Protein AF-A0A645EK12-F1 (afdb_monomer_lite)

Radius of gyration: 18.4 Å; chains: 1; bounding box: 42×26×56 Å

InterPro domains:
  IPR036086 ParB/Sulfiredoxin superfamily [SSF110849] (2-52)

Sequence (68 aa):
MSIAQRGIIIPIKVMINDEGIYCVDGHKRCSACQILEETENREIEVNCMITNDFSKSGSTYWGARNHH

Secondary structure (DSSP, 8-state):
--HHHH--SSPEEEEEETTEEEEEE-HHHHHHHHHHHHHHTS-----EEEE--GGGS-TTTTS-----

pLDDT: mean 79.65, std 16.76, range [41.66, 94.19]

Organism: NCBI:txid1076179

Structure (mmCIF, N/CA/C/O backbone):
data_AF-A0A645EK12-F1
#
_entry.id   AF-A0A645EK12-F1
#
loop_
_atom_site.group_PDB
_atom_site.id
_atom_site.type_symbol
_atom_site.label_atom_id
_atom_site.label_alt_id
_atom_site.label_comp_id
_atom_site.label_asym_id
_atom_site.label_entity_id
_atom_site.label_seq_id
_atom_site.pdbx_PDB_ins_code
_atom_site.Cartn_x
_atom_site.Cartn_y
_atom_site.Cartn_z
_atom_site.occupancy
_atom_site.B_iso_or_equiv
_atom_site.auth_seq_id
_atom_site.auth_comp_id
_atom_site.auth_asym_id
_atom_site.auth_atom_id
_atom_site.pdbx_PDB_model_num
ATOM 1 N N . MET A 1 1 ? -10.048 12.770 3.960 1.00 54.72 1 MET A N 1
ATOM 2 C CA . MET A 1 1 ? -10.747 11.481 3.730 1.00 54.72 1 MET A CA 1
ATOM 3 C C . MET A 1 1 ? -9.876 10.361 4.280 1.00 54.72 1 MET A C 1
ATOM 5 O O . MET A 1 1 ? -8.665 10.484 4.138 1.00 54.72 1 MET A O 1
ATOM 9 N N . SER A 1 2 ? -10.445 9.321 4.903 1.00 74.88 2 SER A N 1
ATOM 10 C CA . SER A 1 2 ? -9.688 8.185 5.464 1.00 74.88 2 SER A CA 1
ATOM 11 C C . SER A 1 2 ? -9.809 6.919 4.606 1.00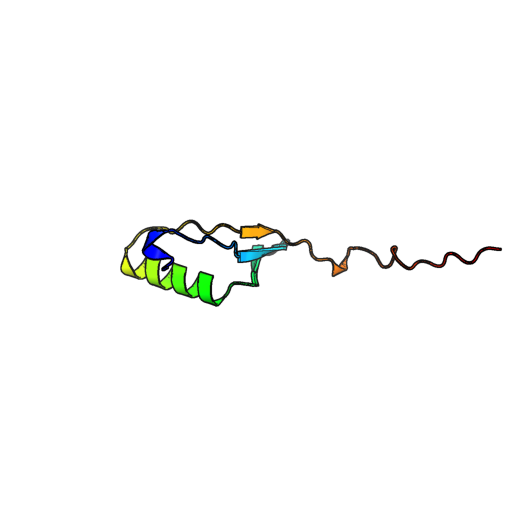 74.88 2 SER A C 1
ATOM 13 O O . SER A 1 2 ? -10.797 6.744 3.891 1.00 74.88 2 SER A O 1
ATOM 15 N N . ILE A 1 3 ? -8.815 6.030 4.713 1.00 79.25 3 ILE A N 1
ATOM 16 C CA . ILE A 1 3 ? -8.805 4.710 4.058 1.00 79.25 3 ILE A CA 1
ATOM 17 C C . ILE A 1 3 ? -9.986 3.857 4.546 1.00 79.25 3 ILE A C 1
ATOM 19 O O . ILE A 1 3 ? -10.648 3.227 3.734 1.00 79.25 3 ILE A O 1
ATOM 23 N N . ALA A 1 4 ? -10.342 3.926 5.833 1.00 81.06 4 ALA A N 1
ATOM 24 C CA . ALA A 1 4 ? -11.472 3.182 6.398 1.00 81.06 4 ALA A CA 1
ATOM 25 C C . ALA A 1 4 ? -12.816 3.458 5.691 1.00 81.06 4 ALA A C 1
ATOM 27 O O . ALA A 1 4 ? -13.630 2.558 5.522 1.00 81.06 4 ALA A O 1
ATOM 28 N N . GLN A 1 5 ? -13.049 4.700 5.247 1.00 82.94 5 GLN A N 1
ATOM 29 C CA . GLN A 1 5 ? -14.327 5.093 4.638 1.00 82.94 5 GLN A CA 1
ATOM 30 C C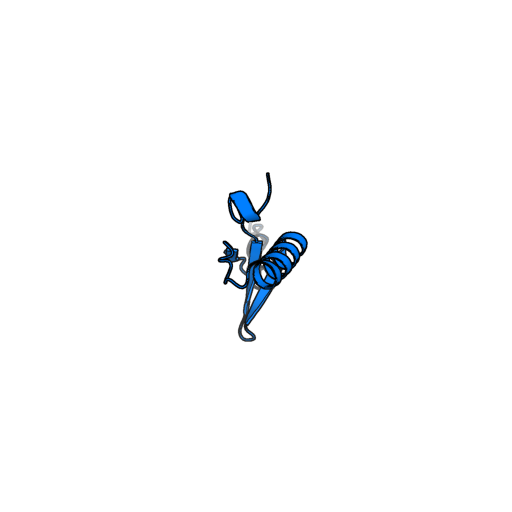 . GLN A 1 5 ? -14.424 4.811 3.136 1.00 82.94 5 GLN A C 1
ATOM 32 O O . GLN A 1 5 ? -15.529 4.680 2.618 1.00 82.94 5 GLN A O 1
ATOM 37 N N . ARG A 1 6 ? -13.302 4.841 2.409 1.00 81.50 6 ARG A N 1
ATOM 38 C CA . ARG A 1 6 ? -13.294 4.839 0.931 1.00 81.50 6 ARG A CA 1
ATOM 39 C C . ARG A 1 6 ? -12.325 3.832 0.313 1.00 81.50 6 ARG A C 1
ATOM 41 O O . ARG A 1 6 ? -12.229 3.767 -0.907 1.00 81.50 6 ARG A O 1
ATOM 48 N N . GLY A 1 7 ? -11.594 3.087 1.135 1.00 80.44 7 GLY A N 1
ATOM 49 C CA . GLY A 1 7 ? -10.479 2.261 0.697 1.00 80.44 7 GLY A CA 1
ATOM 50 C C . GLY A 1 7 ? -9.283 3.083 0.212 1.00 80.44 7 GLY A C 1
ATOM 51 O O . GLY A 1 7 ? -9.195 4.307 0.388 1.00 80.44 7 GLY A O 1
ATOM 52 N N . ILE A 1 8 ? -8.331 2.389 -0.406 1.00 83.75 8 ILE A N 1
ATOM 53 C CA . ILE A 1 8 ? -7.174 3.008 -1.050 1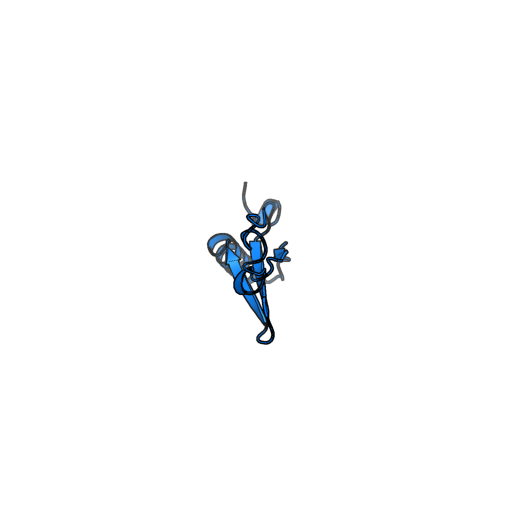.00 83.75 8 ILE A CA 1
ATOM 54 C C . ILE A 1 8 ? -7.585 3.563 -2.420 1.00 83.75 8 ILE A C 1
ATOM 56 O O . ILE A 1 8 ? -7.795 2.822 -3.377 1.00 83.75 8 ILE A O 1
ATOM 60 N N . ILE A 1 9 ? -7.646 4.896 -2.514 1.00 85.56 9 ILE A N 1
ATOM 61 C CA . ILE A 1 9 ? -7.949 5.622 -3.761 1.00 85.56 9 ILE A CA 1
ATOM 62 C C . ILE A 1 9 ? -6.719 5.696 -4.675 1.00 85.56 9 ILE A C 1
ATOM 64 O O . ILE A 1 9 ? -6.832 5.585 -5.891 1.00 85.56 9 ILE A O 1
ATOM 6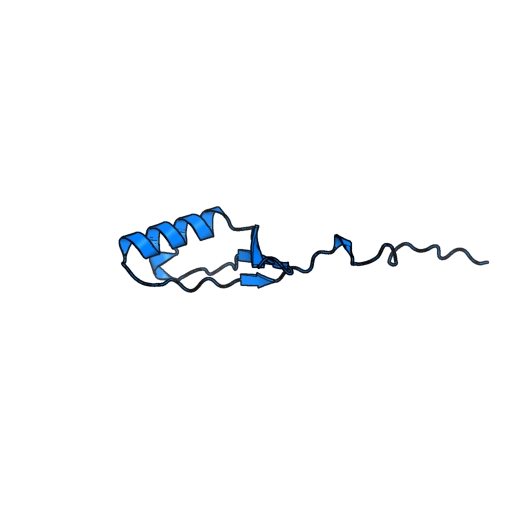8 N N . ILE A 1 10 ? -5.535 5.906 -4.091 1.00 86.94 10 ILE A N 1
ATOM 69 C CA . ILE A 1 10 ? -4.276 5.987 -4.837 1.00 86.94 10 ILE A CA 1
ATOM 70 C C . ILE A 1 10 ? -3.543 4.661 -4.646 1.00 86.94 10 ILE A C 1
ATOM 72 O O . ILE A 1 10 ? -3.153 4.385 -3.506 1.00 86.94 10 ILE A O 1
ATOM 76 N N . PRO A 1 11 ? -3.306 3.872 -5.706 1.00 90.19 11 PRO A N 1
ATOM 77 C CA . PRO A 1 11 ? -2.677 2.564 -5.579 1.00 90.19 11 PRO A CA 1
ATOM 78 C C . PRO A 1 11 ? -1.258 2.651 -5.002 1.00 90.19 11 PRO A C 1
ATOM 80 O O . PRO A 1 11 ? -0.568 3.674 -5.134 1.00 90.19 11 PRO A O 1
ATOM 83 N N . ILE A 1 12 ? -0.826 1.578 -4.340 1.00 93.44 12 ILE A N 1
ATOM 84 C CA . ILE A 1 12 ? 0.569 1.399 -3.912 1.00 93.44 12 ILE A CA 1
ATOM 85 C C . ILE A 1 12 ? 1.408 0.924 -5.098 1.00 93.44 12 ILE A C 1
ATOM 87 O O . ILE A 1 12 ? 0.906 0.199 -5.952 1.00 93.44 12 ILE A O 1
ATOM 91 N N . LYS A 1 13 ? 2.678 1.319 -5.180 1.00 93.88 13 LYS A N 1
ATOM 92 C CA . LYS A 1 13 ? 3.569 0.797 -6.223 1.00 93.88 13 LYS A CA 1
ATOM 93 C C . LYS A 1 13 ? 4.251 -0.450 -5.703 1.00 93.88 13 LYS A C 1
ATOM 95 O O . LYS A 1 13 ? 4.851 -0.407 -4.629 1.00 93.88 13 LYS A O 1
ATOM 100 N N . VAL A 1 14 ? 4.183 -1.525 -6.474 1.00 93.81 14 VAL A N 1
ATOM 101 C CA . VAL A 1 14 ? 4.791 -2.805 -6.119 1.00 93.81 14 VAL A CA 1
ATOM 102 C C . VAL A 1 14 ? 5.689 -3.307 -7.234 1.00 93.81 14 VAL A C 1
ATOM 104 O O . VAL A 1 14 ? 5.400 -3.112 -8.411 1.00 93.81 14 VAL A O 1
ATOM 107 N N . MET A 1 15 ? 6.763 -3.979 -6.854 1.00 91.38 15 MET A N 1
ATOM 108 C CA . MET A 1 15 ? 7.610 -4.757 -7.745 1.00 91.38 15 MET A CA 1
ATOM 109 C C . MET A 1 15 ? 7.331 -6.234 -7.493 1.00 91.38 15 MET A C 1
ATOM 111 O O . MET A 1 15 ? 7.187 -6.644 -6.343 1.00 91.38 15 MET A O 1
ATOM 115 N N . ILE A 1 16 ? 7.257 -7.021 -8.562 1.00 89.88 16 ILE A N 1
ATOM 116 C CA . ILE A 1 16 ? 7.134 -8.478 -8.482 1.00 89.88 16 ILE A CA 1
ATOM 117 C C . ILE A 1 16 ? 8.434 -9.076 -9.013 1.00 89.88 16 ILE A C 1
ATOM 119 O O . ILE A 1 16 ? 8.868 -8.719 -10.111 1.00 89.88 16 ILE A O 1
ATOM 123 N N . ASN A 1 17 ? 9.052 -9.961 -8.238 1.00 86.81 17 ASN A N 1
ATOM 124 C CA . ASN A 1 17 ? 10.209 -10.755 -8.646 1.00 86.81 17 ASN A CA 1
ATOM 125 C C . ASN A 1 17 ? 10.017 -12.225 -8.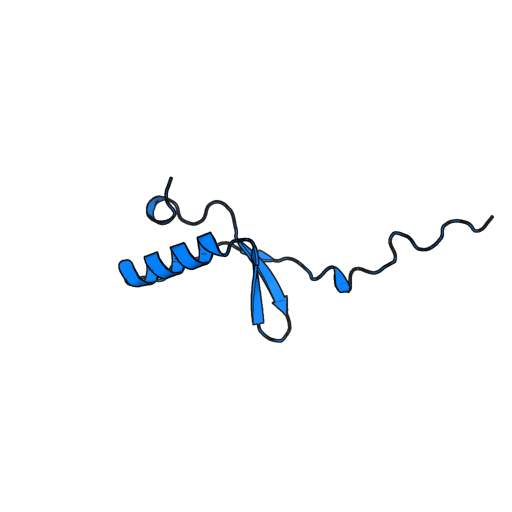215 1.00 86.81 17 ASN A C 1
ATOM 127 O O . ASN A 1 17 ? 8.960 -12.590 -7.699 1.00 86.81 17 ASN A O 1
ATOM 131 N N . ASP A 1 18 ? 11.038 -13.059 -8.420 1.00 86.69 18 ASP A N 1
ATOM 132 C CA . ASP A 1 18 ? 10.983 -14.495 -8.104 1.00 86.69 18 ASP A CA 1
ATOM 133 C C . ASP A 1 18 ? 10.801 -14.792 -6.600 1.00 86.69 18 ASP A C 1
ATOM 135 O O . ASP A 1 18 ? 10.380 -15.886 -6.232 1.00 86.69 18 ASP A O 1
ATOM 139 N N . GLU A 1 19 ? 11.090 -13.828 -5.722 1.00 89.31 19 GLU A N 1
ATOM 140 C CA . GLU A 1 19 ? 10.974 -13.958 -4.265 1.00 89.31 19 GLU A CA 1
ATOM 141 C C . GLU A 1 19 ? 9.624 -13.461 -3.725 1.00 89.31 19 GLU A C 1
ATOM 143 O O . GLU A 1 19 ? 9.272 -13.760 -2.583 1.00 89.31 19 GLU A O 1
ATOM 148 N N . GLY A 1 20 ? 8.855 -12.713 -4.525 1.00 89.62 20 GLY A N 1
ATOM 149 C CA . GLY A 1 20 ? 7.519 -12.255 -4.157 1.00 89.62 20 GLY A CA 1
ATOM 150 C C . GLY A 1 20 ? 7.201 -10.820 -4.571 1.00 89.62 20 GLY A C 1
ATOM 151 O O . GLY A 1 20 ? 7.675 -10.308 -5.587 1.00 89.62 20 GLY A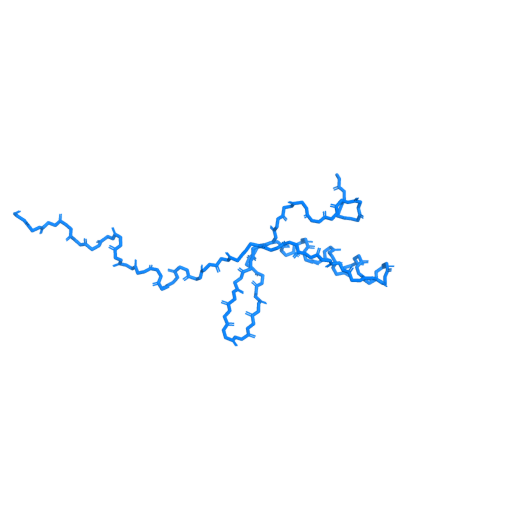 O 1
ATOM 152 N N . ILE A 1 21 ? 6.329 -10.185 -3.783 1.00 90.56 21 ILE A N 1
ATOM 153 C CA . ILE A 1 21 ? 5.795 -8.842 -4.028 1.00 90.56 21 ILE A CA 1
ATOM 154 C C . ILE A 1 21 ? 6.403 -7.870 -3.018 1.00 90.56 21 ILE A C 1
ATOM 156 O O . ILE A 1 21 ? 6.251 -8.037 -1.810 1.00 90.56 21 ILE A O 1
ATOM 160 N N . TYR A 1 22 ? 7.039 -6.816 -3.519 1.00 91.06 22 TYR A N 1
ATOM 161 C CA . TYR A 1 22 ? 7.738 -5.817 -2.718 1.00 91.06 22 TYR A CA 1
ATOM 162 C C . TYR A 1 22 ? 7.110 -4.436 -2.898 1.00 91.06 22 TYR A C 1
ATOM 164 O O . TYR A 1 22 ? 6.907 -3.974 -4.020 1.00 91.06 22 TYR A O 1
ATOM 172 N N . CYS A 1 23 ? 6.826 -3.743 -1.794 1.00 92.31 23 CYS A N 1
ATOM 173 C CA . CYS A 1 23 ? 6.340 -2.364 -1.826 1.00 92.31 23 CYS A CA 1
ATOM 174 C C . CYS A 1 23 ? 7.477 -1.410 -2.223 1.00 92.31 23 CYS A C 1
ATOM 176 O O . CYS A 1 23 ? 8.440 -1.235 -1.484 1.00 92.31 23 CYS A O 1
ATOM 178 N N . VAL A 1 24 ? 7.337 -0.759 -3.377 1.00 92.50 24 VAL A N 1
ATOM 179 C CA . VAL A 1 24 ? 8.269 0.266 -3.876 1.00 92.50 24 VAL A CA 1
ATOM 180 C C . VAL A 1 24 ? 7.879 1.646 -3.344 1.00 92.50 24 VAL A C 1
ATOM 182 O O . VAL A 1 24 ? 8.734 2.439 -2.958 1.00 92.50 24 VAL A O 1
ATOM 185 N N . ASP A 1 25 ? 6.577 1.941 -3.298 1.00 92.00 25 ASP A N 1
ATOM 186 C CA . ASP A 1 25 ? 6.042 3.193 -2.760 1.00 92.00 25 ASP A CA 1
ATOM 187 C C . ASP A 1 25 ? 4.637 2.984 -2.180 1.00 92.00 25 ASP A C 1
ATOM 189 O O . ASP A 1 25 ? 3.838 2.199 -2.689 1.00 92.00 25 ASP A O 1
ATOM 193 N N . GLY A 1 26 ? 4.310 3.741 -1.131 1.00 92.06 26 GLY A N 1
ATOM 194 C CA . GLY A 1 26 ? 3.043 3.623 -0.413 1.00 92.06 26 GLY A CA 1
ATOM 195 C C . GLY A 1 26 ? 3.137 3.027 0.989 1.00 92.06 26 GLY A C 1
ATOM 196 O O . GLY A 1 26 ? 2.096 2.762 1.572 1.00 92.06 26 GLY A O 1
ATOM 197 N N . HIS A 1 27 ? 4.329 2.919 1.581 1.00 94.19 27 HIS A N 1
ATOM 198 C CA . HIS A 1 27 ? 4.557 2.349 2.919 1.00 94.19 27 HIS A CA 1
ATOM 199 C C . HIS A 1 27 ? 3.562 2.814 3.996 1.00 94.19 27 HIS A C 1
ATOM 201 O O . HIS A 1 27 ? 2.968 1.991 4.679 1.00 94.19 27 HIS A O 1
ATOM 207 N N . LYS A 1 28 ? 3.294 4.125 4.102 1.00 93.38 28 LYS A N 1
ATOM 208 C CA . LYS A 1 28 ? 2.318 4.655 5.075 1.00 93.38 28 LYS A CA 1
ATOM 209 C C . LYS A 1 28 ? 0.891 4.152 4.833 1.00 93.38 28 LYS A C 1
ATOM 211 O O . LYS A 1 28 ? 0.138 3.987 5.785 1.00 93.38 28 LYS A O 1
ATOM 216 N N . ARG A 1 29 ? 0.513 3.932 3.568 1.00 92.31 29 ARG A N 1
ATOM 217 C CA . ARG A 1 29 ? -0.786 3.351 3.197 1.00 92.31 29 ARG A CA 1
ATOM 218 C C . ARG A 1 29 ? -0.830 1.872 3.572 1.00 92.31 29 ARG A C 1
ATOM 220 O O . ARG A 1 29 ? -1.831 1.461 4.141 1.00 92.31 29 ARG A O 1
ATOM 227 N N . CYS A 1 30 ? 0.253 1.123 3.350 1.00 92.19 30 CYS A N 1
ATOM 228 C CA . CYS A 1 30 ? 0.363 -0.269 3.795 1.00 92.19 30 CYS A CA 1
ATOM 229 C C . CYS A 1 30 ? 0.241 -0.381 5.322 1.00 92.19 30 CYS A C 1
ATOM 231 O O . CYS A 1 30 ? -0.608 -1.120 5.804 1.00 92.19 30 CYS A O 1
ATOM 233 N N . SER A 1 31 ? 0.996 0.419 6.084 1.00 94.00 31 SER A N 1
ATOM 234 C CA . SER A 1 31 ? 0.907 0.427 7.552 1.00 94.00 31 SER A CA 1
ATOM 235 C C . SER A 1 31 ? -0.486 0.813 8.049 1.00 94.00 31 SER A C 1
ATOM 237 O O . SER A 1 31 ? -0.987 0.230 9.001 1.00 94.00 31 SER A O 1
ATOM 239 N N . ALA A 1 32 ? -1.137 1.784 7.402 1.00 91.88 32 ALA A N 1
ATOM 240 C CA . ALA A 1 32 ? -2.500 2.162 7.755 1.00 91.88 32 ALA A CA 1
ATOM 241 C C . ALA A 1 32 ? -3.515 1.046 7.457 1.00 91.88 32 ALA A C 1
ATOM 243 O O . ALA A 1 32 ? -4.455 0.885 8.228 1.00 91.88 32 ALA A O 1
ATOM 244 N N . CYS A 1 33 ? -3.333 0.284 6.374 1.00 91.00 33 CYS A N 1
ATOM 245 C CA . CYS A 1 33 ? -4.177 -0.879 6.089 1.00 91.00 33 CYS A CA 1
ATOM 246 C C . CYS A 1 33 ? -3.969 -1.972 7.127 1.00 91.00 33 CYS A C 1
ATOM 248 O O . CYS A 1 33 ? -4.956 -2.430 7.676 1.00 91.00 33 CYS A O 1
ATOM 250 N N . GLN A 1 34 ? -2.721 -2.285 7.483 1.00 92.50 34 GLN A N 1
ATOM 251 C CA . GLN A 1 34 ? -2.428 -3.264 8.530 1.00 92.50 34 GLN A CA 1
ATOM 252 C C . GLN A 1 34 ? -3.115 -2.904 9.859 1.00 92.50 34 GLN A C 1
ATOM 254 O O . GLN A 1 34 ? -3.803 -3.729 10.449 1.00 92.50 34 GLN A O 1
ATOM 259 N N . ILE A 1 35 ? -3.000 -1.645 10.302 1.00 93.62 35 ILE A N 1
ATOM 260 C CA . ILE A 1 35 ? -3.666 -1.179 11.531 1.00 93.62 35 ILE A CA 1
ATOM 261 C C . ILE A 1 35 ? -5.190 -1.334 11.426 1.00 93.62 35 ILE A C 1
ATOM 263 O O . ILE A 1 35 ? -5.848 -1.695 12.402 1.00 93.62 35 ILE A O 1
ATOM 267 N N . LEU A 1 36 ? -5.767 -1.038 10.260 1.00 91.19 36 LEU A N 1
ATOM 268 C CA . LEU A 1 36 ? -7.206 -1.165 10.041 1.00 91.19 36 LEU A CA 1
ATOM 269 C C . LEU A 1 36 ? -7.662 -2.628 10.010 1.00 91.19 36 LEU A C 1
ATOM 271 O O . LEU A 1 36 ? -8.700 -2.924 10.593 1.00 91.19 36 LEU A O 1
ATOM 275 N N . GLU A 1 37 ? -6.898 -3.532 9.396 1.00 92.56 37 GLU A N 1
ATOM 276 C CA . GLU A 1 37 ? -7.180 -4.973 9.409 1.00 92.56 37 GLU A CA 1
ATOM 277 C C . GLU A 1 37 ? -7.175 -5.525 10.837 1.00 92.56 37 GLU A C 1
ATOM 279 O O . GLU A 1 37 ? -8.115 -6.212 11.234 1.00 92.56 37 GLU A O 1
ATOM 284 N N . GLU A 1 38 ? -6.166 -5.158 11.635 1.00 93.56 38 GLU A N 1
ATOM 285 C CA . GLU A 1 38 ? -6.054 -5.543 13.048 1.00 93.56 38 GLU A CA 1
ATOM 286 C C . GLU A 1 38 ? -7.205 -4.973 13.894 1.00 93.56 38 GLU A C 1
ATOM 288 O O . GLU A 1 38 ? -7.733 -5.651 14.774 1.00 93.56 38 GLU A O 1
ATOM 293 N N . THR A 1 39 ? -7.621 -3.731 13.623 1.00 92.69 39 THR A N 1
ATOM 294 C CA . THR A 1 39 ? -8.674 -3.049 14.395 1.00 92.69 39 THR A CA 1
ATOM 295 C C . THR A 1 39 ? -10.073 -3.553 14.044 1.00 92.69 39 THR A C 1
ATOM 297 O O . THR A 1 39 ? -10.921 -3.690 14.925 1.00 92.69 39 THR A O 1
ATOM 300 N N . GLU A 1 40 ? -10.343 -3.799 12.762 1.00 90.62 40 GLU A N 1
ATOM 301 C CA . GLU A 1 40 ? -11.671 -4.183 12.269 1.00 90.62 40 GLU A CA 1
ATOM 302 C C . GLU A 1 40 ? -11.836 -5.701 12.111 1.00 90.62 40 GLU A C 1
ATOM 304 O O . GLU A 1 40 ? -12.939 -6.165 11.821 1.00 90.62 40 GLU A O 1
ATOM 309 N N . ASN A 1 41 ? -10.766 -6.474 12.327 1.00 92.19 41 ASN A N 1
ATOM 310 C CA . ASN A 1 41 ? -10.724 -7.929 12.179 1.00 92.19 41 ASN A CA 1
ATOM 311 C C . ASN A 1 41 ? -11.312 -8.396 10.834 1.00 92.19 41 ASN A C 1
ATOM 313 O O . ASN A 1 41 ? -12.115 -9.331 10.765 1.00 92.19 41 ASN A O 1
ATOM 317 N N . ARG A 1 42 ? -10.936 -7.694 9.762 1.00 87.56 42 ARG A N 1
ATOM 318 C CA . ARG A 1 42 ? -11.317 -8.004 8.382 1.00 87.56 42 ARG A CA 1
ATOM 319 C C . ARG A 1 42 ? -10.148 -7.755 7.447 1.00 87.56 42 ARG A C 1
ATOM 321 O O . ARG A 1 42 ? -9.340 -6.871 7.704 1.00 87.56 42 ARG A O 1
ATOM 328 N N . GLU A 1 43 ? -10.123 -8.486 6.346 1.00 86.94 43 GLU A N 1
ATOM 329 C CA . GLU A 1 43 ? -9.152 -8.291 5.273 1.00 86.94 43 GLU A CA 1
ATOM 330 C C . GLU A 1 43 ? -9.443 -6.991 4.503 1.00 86.94 43 GLU A C 1
ATOM 332 O O . GLU A 1 43 ? -10.607 -6.637 4.260 1.00 86.94 43 GLU A O 1
ATOM 337 N N . ILE A 1 44 ? -8.389 -6.259 4.137 1.00 85.69 44 ILE A N 1
ATOM 338 C CA . ILE A 1 44 ? -8.469 -5.022 3.359 1.00 85.69 44 ILE A CA 1
ATOM 339 C C . ILE A 1 44 ? -7.744 -5.215 2.034 1.00 85.69 44 ILE A C 1
ATOM 341 O O . ILE A 1 44 ? -6.520 -5.284 1.962 1.00 85.69 44 ILE A O 1
ATOM 345 N N . GLU A 1 45 ? -8.512 -5.195 0.949 1.00 85.56 45 GLU A N 1
ATOM 346 C CA . GLU A 1 45 ? -7.942 -5.203 -0.392 1.00 85.56 45 GLU A CA 1
ATOM 347 C C . GLU A 1 45 ? -7.193 -3.899 -0.690 1.00 85.56 45 GLU A C 1
ATOM 349 O O . GLU A 1 45 ? -7.696 -2.781 -0.508 1.00 85.56 45 GLU A O 1
ATOM 354 N N . VAL A 1 46 ? -5.974 -4.051 -1.208 1.00 86.62 46 VAL A N 1
ATOM 355 C CA . VAL A 1 46 ? -5.095 -2.939 -1.559 1.00 86.62 46 VAL A CA 1
ATOM 356 C C . VAL A 1 46 ? -4.852 -2.915 -3.062 1.00 86.62 46 VAL A C 1
ATOM 358 O O . VAL A 1 46 ? -4.166 -3.768 -3.622 1.00 86.62 46 VAL A O 1
ATOM 361 N N . ASN A 1 47 ? -5.353 -1.868 -3.716 1.00 89.12 47 ASN A N 1
ATOM 362 C CA . ASN A 1 47 ? -5.054 -1.617 -5.121 1.00 89.12 47 ASN A CA 1
ATOM 363 C C . ASN A 1 47 ? -3.558 -1.340 -5.307 1.00 89.12 47 ASN A C 1
ATOM 365 O O . ASN A 1 47 ? -2.996 -0.441 -4.669 1.00 89.12 47 ASN A O 1
ATOM 369 N N . CYS A 1 48 ? -2.926 -2.072 -6.221 1.00 90.94 48 CYS A N 1
ATOM 370 C CA . CYS A 1 48 ? -1.507 -1.941 -6.517 1.00 90.94 48 CYS A CA 1
ATOM 371 C C . CYS A 1 48 ? -1.247 -1.634 -7.997 1.00 90.94 48 CYS A C 1
ATOM 373 O O . CYS A 1 48 ? -1.982 -2.040 -8.894 1.00 90.94 48 CYS A O 1
ATOM 375 N N . MET A 1 49 ? -0.181 -0.877 -8.241 1.00 92.19 49 MET A N 1
ATOM 376 C CA . MET A 1 49 ? 0.391 -0.623 -9.552 1.00 92.19 49 MET A CA 1
ATOM 377 C C . MET A 1 49 ? 1.693 -1.409 -9.646 1.00 92.19 49 MET A C 1
ATOM 379 O O . MET A 1 49 ? 2.650 -1.117 -8.926 1.00 92.19 49 MET A O 1
ATOM 383 N N . ILE A 1 50 ? 1.721 -2.396 -10.536 1.00 90.75 50 ILE A N 1
ATOM 384 C CA . ILE A 1 50 ? 2.916 -3.199 -10.785 1.00 90.75 50 ILE A CA 1
ATOM 385 C C . ILE A 1 50 ? 3.915 -2.344 -11.566 1.00 90.75 50 ILE A C 1
ATOM 387 O O . ILE A 1 50 ? 3.603 -1.820 -12.636 1.00 90.75 50 ILE A O 1
ATOM 391 N N . THR A 1 51 ? 5.118 -2.199 -11.024 1.00 86.12 51 THR A N 1
ATOM 392 C CA . THR A 1 51 ? 6.248 -1.550 -11.681 1.00 86.12 51 THR A CA 1
ATOM 393 C C . THR A 1 51 ? 7.216 -2.624 -12.138 1.00 86.12 51 THR A C 1
ATOM 395 O O . THR A 1 51 ? 7.635 -3.465 -11.339 1.00 86.12 51 THR A O 1
ATOM 398 N N . ASN A 1 52 ? 7.591 -2.591 -13.410 1.00 72.56 52 ASN A N 1
ATOM 399 C CA . ASN A 1 52 ? 8.718 -3.370 -13.890 1.00 72.56 52 ASN A CA 1
ATOM 400 C C . ASN A 1 52 ? 10.016 -2.815 -13.296 1.00 72.56 52 ASN A C 1
ATOM 402 O O . ASN A 1 52 ? 10.184 -1.607 -13.117 1.00 72.56 52 ASN A O 1
ATOM 406 N N . ASP A 1 53 ? 10.953 -3.711 -13.019 1.00 63.72 53 ASP A N 1
ATOM 407 C CA . ASP A 1 53 ? 12.317 -3.300 -12.757 1.00 63.72 53 ASP A CA 1
ATOM 408 C C . ASP A 1 53 ? 12.938 -2.799 -14.073 1.00 63.72 53 ASP A C 1
ATOM 410 O O . ASP A 1 53 ? 13.249 -3.568 -14.990 1.00 63.72 53 ASP A O 1
ATOM 414 N N . PHE A 1 54 ? 13.075 -1.479 -14.201 1.00 59.44 54 PHE A N 1
ATOM 415 C CA . PHE A 1 54 ? 13.749 -0.863 -15.341 1.00 59.44 54 PHE A CA 1
ATOM 416 C C . PHE A 1 54 ? 15.263 -1.129 -15.341 1.00 59.44 54 PHE A C 1
ATOM 418 O O . PHE A 1 54 ? 15.914 -0.766 -16.316 1.00 59.44 54 PHE A O 1
ATOM 425 N N . SER A 1 55 ? 15.830 -1.815 -14.335 1.00 57.56 55 SER A N 1
ATOM 426 C CA . SER A 1 55 ? 17.238 -2.245 -14.343 1.00 57.56 55 SER A CA 1
ATOM 427 C C . SER A 1 55 ? 17.602 -3.091 -15.571 1.00 57.56 55 SER A C 1
ATOM 429 O O . SER A 1 55 ? 18.742 -3.051 -16.032 1.00 57.56 55 SER A O 1
ATOM 431 N N . LYS A 1 56 ? 16.626 -3.815 -16.142 1.00 53.00 56 LYS A N 1
ATOM 432 C CA . LYS A 1 56 ? 16.767 -4.596 -17.386 1.00 53.00 56 LYS A CA 1
ATOM 433 C C . LYS A 1 56 ? 16.155 -3.925 -18.616 1.00 53.00 56 LYS A C 1
ATOM 435 O O . LYS A 1 56 ? 16.305 -4.442 -19.723 1.00 53.00 56 LYS A O 1
ATOM 440 N N . SER A 1 57 ? 15.469 -2.790 -18.454 1.00 53.88 57 SER A N 1
ATOM 441 C CA . SER A 1 57 ? 15.022 -1.982 -19.592 1.00 53.88 57 SER A CA 1
ATOM 442 C C . SER A 1 57 ? 16.258 -1.318 -20.172 1.00 53.88 57 SER A C 1
ATOM 444 O O . SER A 1 57 ? 16.749 -0.322 -19.652 1.00 53.88 57 SER A O 1
ATOM 446 N N . GLY A 1 58 ? 16.824 -1.994 -21.168 1.00 46.38 58 GLY A N 1
ATOM 447 C CA . GLY A 1 58 ? 18.177 -1.792 -21.637 1.00 46.38 58 GLY A CA 1
ATOM 448 C C . GLY A 1 58 ? 18.575 -0.330 -21.793 1.00 46.38 58 GLY A C 1
ATOM 449 O O . GLY A 1 58 ? 17.812 0.534 -22.229 1.00 46.38 58 GLY A O 1
ATOM 450 N N . SER A 1 59 ? 19.860 -0.118 -21.547 1.00 51.25 59 SER A N 1
ATOM 451 C CA . SER A 1 59 ? 20.731 0.830 -22.238 1.00 51.25 59 SER A CA 1
ATOM 452 C C . SER A 1 59 ? 20.643 0.676 -23.777 1.00 51.25 59 SER A C 1
ATOM 454 O O . SER A 1 59 ? 21.640 0.470 -24.459 1.00 51.25 59 SER A O 1
ATOM 456 N N . THR A 1 60 ? 19.443 0.716 -24.349 1.00 51.56 60 THR A N 1
ATOM 457 C CA . THR A 1 60 ? 19.160 0.676 -25.786 1.00 51.56 60 THR A CA 1
ATOM 458 C C . THR A 1 60 ? 18.501 1.968 -26.252 1.00 51.56 60 THR A C 1
ATOM 460 O O . THR A 1 60 ? 18.549 2.259 -27.441 1.00 51.56 60 THR A O 1
ATOM 463 N N . TYR A 1 61 ? 17.979 2.806 -25.345 1.00 49.69 61 TYR A N 1
ATOM 464 C CA . TYR A 1 61 ? 17.433 4.118 -25.718 1.00 49.69 61 TYR A CA 1
ATOM 465 C C . TYR A 1 61 ? 18.517 5.155 -26.085 1.00 49.69 61 TYR A C 1
ATOM 467 O O . TYR A 1 61 ? 18.228 6.119 -26.785 1.00 49.69 61 TYR A O 1
ATOM 475 N N . TRP A 1 62 ? 19.778 4.934 -25.687 1.00 51.00 62 TRP A N 1
ATOM 476 C CA . TRP A 1 62 ? 20.910 5.825 -26.003 1.00 51.00 62 TRP A CA 1
ATOM 477 C C . TRP A 1 62 ? 22.068 5.132 -26.746 1.00 51.00 62 TRP A C 1
ATOM 479 O O . TRP A 1 62 ? 23.189 5.637 -26.759 1.00 51.00 62 TRP A O 1
ATOM 489 N N . GLY A 1 63 ? 21.820 3.982 -27.388 1.00 46.75 63 GLY A N 1
ATOM 490 C CA . GLY A 1 63 ? 22.792 3.362 -28.296 1.00 46.75 63 GLY A CA 1
ATOM 491 C C . GLY A 1 63 ? 23.042 4.262 -29.514 1.00 46.75 63 GLY A C 1
ATOM 492 O O . GLY A 1 63 ? 22.099 4.657 -30.194 1.00 46.75 63 GLY A O 1
ATOM 493 N N . ALA A 1 64 ? 24.304 4.622 -29.749 1.00 53.62 64 ALA A N 1
ATOM 494 C CA . ALA A 1 64 ? 24.760 5.646 -30.688 1.00 53.62 64 ALA A CA 1
ATOM 495 C C . ALA A 1 64 ? 24.059 5.647 -32.065 1.00 53.62 64 ALA A C 1
ATOM 497 O O . ALA A 1 64 ? 24.212 4.727 -32.865 1.00 53.62 64 ALA A O 1
ATOM 498 N N . ARG A 1 65 ? 23.381 6.754 -32.390 1.00 51.56 65 ARG A N 1
ATOM 499 C CA . ARG A 1 65 ? 23.046 7.141 -33.769 1.00 51.56 65 ARG A CA 1
ATOM 500 C C . ARG A 1 65 ? 24.038 8.195 -34.254 1.00 51.56 65 ARG A C 1
ATOM 502 O O . ARG A 1 65 ? 23.683 9.352 -34.381 1.00 51.56 65 ARG A O 1
ATOM 509 N N . ASN A 1 66 ? 25.277 7.789 -34.506 1.00 50.59 66 ASN A N 1
ATOM 510 C CA . ASN A 1 66 ? 26.181 8.521 -35.393 1.00 50.59 66 ASN A CA 1
ATOM 511 C C . ASN A 1 66 ? 26.936 7.483 -36.221 1.00 50.59 66 ASN A C 1
ATOM 513 O O . ASN A 1 66 ? 28.027 7.048 -35.871 1.00 50.59 66 ASN A O 1
ATOM 517 N N . HIS A 1 67 ? 26.284 7.034 -37.287 1.00 46.38 67 HIS A N 1
ATOM 518 C CA . HIS A 1 67 ? 26.926 6.334 -38.388 1.00 46.38 67 HIS A CA 1
ATOM 519 C C . HIS A 1 67 ? 26.578 7.121 -39.651 1.00 46.38 67 HIS A C 1
ATOM 521 O O . HIS A 1 67 ? 25.615 6.795 -40.342 1.00 46.38 67 HIS A O 1
ATOM 527 N N . HIS A 1 68 ? 27.296 8.226 -39.859 1.00 41.66 68 HIS A N 1
ATOM 528 C CA . HIS A 1 68 ? 27.523 8.871 -41.150 1.00 41.66 68 HIS A CA 1
ATOM 529 C C . HIS A 1 68 ? 28.620 9.925 -41.011 1.00 41.66 68 HIS A C 1
ATOM 531 O O . HIS A 1 68 ? 28.546 10.706 -40.035 1.00 41.66 68 HIS A O 1
#

Foldseek 3Di:
DDCVVPNDPDAFEWEQDPVGIHGPGDVVVVVSQVVVCVVVVDHGDGHYDYDYDCVPVDPPVPDDPDDD